Protein AF-A0A965QUQ2-F1 (afdb_monomer_lite)

Sequence (108 aa):
MCYRLAAATGFRASELRSLTIDSFDLDATPPTCTVEAGYSKRRKRDVQPLPDALVEPLRAWLAGFDPGERVFTGIAGDGHMREAGGSSERCPRKCPHAAGSGGLRVAL

Foldseek 3Di:
DLVLCCVFFVDDLVQLQQDFLVQWQVVDVQTWGWRFDDDDPDGDIDIGGGDNVVSVVVVVLNVPDDGPDRSDDPRPPPPDDDPPPDDDDDDDPPPDPDDDDDDDDDDD

Radius of gyration: 21.18 Å; chains: 1; bounding box: 29×68×48 Å

pLDDT: mean 73.75, std 22.65, range [32.47, 95.12]

Structure (mmCIF, N/CA/C/O backbone):
data_AF-A0A965QUQ2-F1
#
_entry.id   AF-A0A965QUQ2-F1
#
loop_
_atom_site.group_PDB
_atom_site.id
_atom_site.type_symbol
_atom_site.label_atom_id
_atom_site.label_alt_id
_atom_site.label_comp_id
_atom_site.label_asym_id
_atom_site.label_entity_id
_atom_site.label_seq_id
_atom_site.pdbx_PDB_ins_code
_atom_site.Cartn_x
_atom_site.Cartn_y
_atom_site.Cartn_z
_atom_site.occupancy
_atom_site.B_iso_or_equiv
_atom_site.auth_seq_id
_atom_site.auth_comp_id
_atom_site.auth_asym_id
_atom_site.auth_atom_id
_atom_site.pdbx_PDB_model_num
ATOM 1 N N . MET A 1 1 ? 10.372 -1.170 3.747 1.00 92.88 1 MET A N 1
ATOM 2 C CA . MET A 1 1 ? 9.227 -1.283 2.818 1.00 92.88 1 MET A CA 1
ATOM 3 C C . MET A 1 1 ? 8.427 0.017 2.695 1.00 92.88 1 MET A C 1
ATOM 5 O O . MET A 1 1 ? 8.308 0.512 1.584 1.00 92.88 1 MET A O 1
ATOM 9 N N . CYS A 1 2 ? 7.967 0.616 3.805 1.00 92.75 2 CYS A N 1
ATOM 10 C CA . CYS A 1 2 ? 7.078 1.797 3.841 1.00 92.75 2 CYS A CA 1
ATOM 11 C C . CYS A 1 2 ? 7.403 2.910 2.824 1.00 92.75 2 CYS A C 1
ATOM 13 O O . CYS A 1 2 ? 6.558 3.261 2.008 1.00 92.75 2 CYS A O 1
ATOM 15 N N . TYR A 1 3 ? 8.649 3.399 2.800 1.00 94.00 3 TYR A N 1
ATOM 16 C CA . TYR A 1 3 ? 9.066 4.462 1.876 1.00 94.00 3 TYR A CA 1
ATOM 17 C C . TYR A 1 3 ? 8.894 4.100 0.389 1.00 94.00 3 TYR A C 1
ATOM 19 O O . TYR A 1 3 ? 8.446 4.931 -0.393 1.00 94.00 3 TYR A O 1
ATOM 27 N N . ARG A 1 4 ? 9.208 2.856 -0.007 1.00 95.12 4 ARG A N 1
ATOM 28 C CA . ARG A 1 4 ? 9.086 2.408 -1.407 1.00 95.12 4 ARG A CA 1
ATOM 29 C C . ARG A 1 4 ? 7.627 2.366 -1.850 1.00 95.12 4 ARG A C 1
ATOM 31 O O . ARG A 1 4 ? 7.314 2.825 -2.941 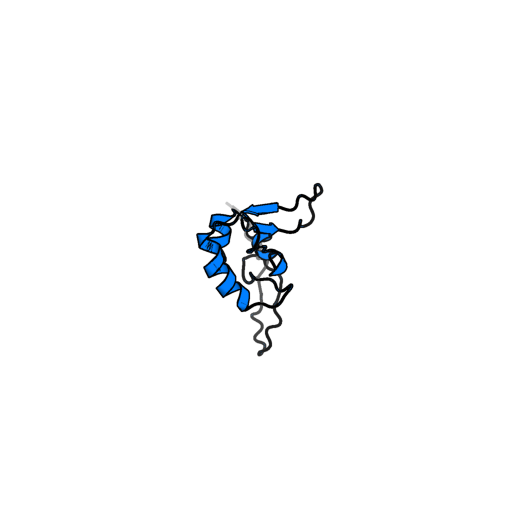1.00 95.12 4 ARG A O 1
ATOM 38 N N . LEU A 1 5 ? 6.748 1.858 -0.986 1.00 94.44 5 LEU A N 1
ATOM 39 C CA . LEU A 1 5 ? 5.315 1.810 -1.263 1.00 94.44 5 LEU A CA 1
ATOM 40 C C . LEU A 1 5 ? 4.725 3.222 -1.360 1.00 94.44 5 LEU A C 1
ATOM 42 O O . LEU A 1 5 ? 3.996 3.511 -2.303 1.00 94.44 5 LEU A O 1
ATOM 46 N N . ALA A 1 6 ? 5.092 4.113 -0.434 1.00 93.50 6 ALA A N 1
ATOM 47 C CA . ALA A 1 6 ? 4.666 5.510 -0.454 1.00 93.50 6 ALA A CA 1
ATOM 48 C C . ALA A 1 6 ? 5.104 6.227 -1.740 1.00 93.50 6 ALA A C 1
ATOM 50 O O . ALA A 1 6 ? 4.307 6.924 -2.357 1.00 93.50 6 ALA A O 1
ATOM 51 N N . ALA A 1 7 ? 6.351 6.020 -2.176 1.00 94.62 7 ALA A N 1
ATOM 52 C CA . ALA A 1 7 ? 6.869 6.608 -3.409 1.00 94.62 7 ALA A CA 1
ATOM 53 C C . ALA A 1 7 ? 6.181 6.057 -4.670 1.00 94.62 7 ALA A C 1
ATOM 55 O O . ALA A 1 7 ? 5.985 6.804 -5.623 1.00 94.62 7 ALA A O 1
ATOM 56 N N . ALA A 1 8 ? 5.806 4.774 -4.676 1.00 94.12 8 ALA A N 1
ATOM 57 C CA . ALA A 1 8 ? 5.139 4.141 -5.813 1.00 94.12 8 ALA A CA 1
ATOM 58 C C . ALA A 1 8 ? 3.654 4.524 -5.945 1.00 94.12 8 ALA A C 1
ATOM 60 O O . ALA A 1 8 ? 3.152 4.621 -7.057 1.00 94.12 8 ALA A O 1
ATOM 61 N N . THR A 1 9 ? 2.959 4.731 -4.822 1.00 91.38 9 THR A N 1
ATOM 62 C CA . THR A 1 9 ? 1.490 4.910 -4.780 1.00 91.38 9 THR A CA 1
ATOM 63 C C . THR A 1 9 ? 1.045 6.337 -4.467 1.00 91.38 9 THR A C 1
ATOM 65 O O . THR A 1 9 ? -0.092 6.705 -4.740 1.00 91.38 9 THR A O 1
ATOM 68 N N . GLY A 1 10 ? 1.911 7.150 -3.858 1.00 90.88 10 GLY A N 1
ATOM 69 C CA . GLY A 1 10 ? 1.559 8.487 -3.380 1.00 90.88 10 GLY A CA 1
ATOM 70 C C . GLY A 1 10 ? 0.730 8.510 -2.090 1.00 90.88 10 GLY A C 1
ATOM 71 O O . GLY A 1 10 ? 0.246 9.579 -1.712 1.00 90.88 10 GLY A O 1
ATOM 72 N N . PHE A 1 11 ? 0.570 7.379 -1.393 1.00 90.25 11 PHE A N 1
ATOM 73 C CA . PHE A 1 11 ? -0.209 7.331 -0.155 1.00 90.25 11 PHE A CA 1
ATOM 74 C C . PHE A 1 11 ? 0.356 8.224 0.950 1.00 90.25 11 PHE A C 1
ATOM 76 O O . PHE A 1 11 ? 1.560 8.275 1.223 1.00 90.25 11 PHE A O 1
ATOM 83 N N . ARG A 1 12 ? -0.555 8.892 1.657 1.00 89.44 12 ARG A N 1
ATOM 84 C CA . ARG A 1 12 ? -0.250 9.700 2.836 1.00 89.44 12 ARG A CA 1
ATOM 85 C C . ARG A 1 12 ? 0.057 8.811 4.033 1.00 89.44 12 ARG A C 1
ATOM 87 O O . ARG A 1 12 ? -0.412 7.681 4.152 1.00 89.44 12 ARG A O 1
ATOM 94 N N . ALA A 1 13 ? 0.738 9.385 5.023 1.00 88.25 13 ALA A N 1
ATOM 95 C CA . ALA A 1 13 ? 1.047 8.703 6.279 1.00 88.25 13 ALA A CA 1
ATOM 96 C C . ALA A 1 13 ? -0.193 8.125 6.996 1.00 88.25 13 ALA A C 1
ATOM 98 O O . ALA A 1 13 ? -0.087 7.114 7.678 1.00 88.25 13 ALA A O 1
ATOM 99 N N . SER A 1 14 ? -1.375 8.745 6.887 1.00 86.12 14 SER A N 1
ATOM 100 C CA . SER A 1 14 ? -2.629 8.194 7.437 1.00 86.12 14 SER A CA 1
ATOM 101 C C . SER A 1 14 ? -3.137 6.960 6.702 1.00 86.12 14 SER A C 1
ATOM 103 O O . SER A 1 14 ? -3.643 6.054 7.350 1.00 86.12 14 SER A O 1
ATOM 105 N N . GLU A 1 15 ? -2.985 6.928 5.384 1.00 88.94 15 GLU A N 1
ATOM 106 C CA . GLU A 1 15 ? -3.447 5.837 4.524 1.00 88.94 15 GLU A CA 1
ATOM 107 C C . GLU A 1 15 ? -2.515 4.627 4.676 1.00 88.94 15 GLU A C 1
ATOM 109 O O . GLU A 1 15 ? -2.972 3.511 4.906 1.00 88.94 15 GLU A O 1
ATOM 114 N N . LEU A 1 16 ? -1.198 4.861 4.719 1.00 90.69 16 LEU A N 1
ATOM 115 C CA . LEU A 1 16 ? -0.205 3.819 5.009 1.00 90.69 16 LEU A CA 1
ATOM 116 C C . LEU A 1 16 ? -0.442 3.147 6.371 1.00 90.69 16 LEU A C 1
ATOM 118 O O . LEU A 1 16 ? -0.273 1.940 6.501 1.00 90.69 16 LEU A O 1
ATOM 122 N N . ARG A 1 17 ? -0.876 3.907 7.385 1.00 89.00 17 ARG A N 1
ATOM 123 C CA . ARG A 1 17 ? -1.192 3.381 8.727 1.00 89.00 17 ARG A CA 1
ATOM 124 C C . ARG A 1 17 ? -2.412 2.462 8.766 1.00 89.00 17 ARG A C 1
ATOM 126 O O . ARG A 1 17 ? -2.567 1.733 9.744 1.00 89.00 17 ARG A O 1
ATOM 133 N N . SER A 1 18 ? -3.301 2.538 7.777 1.00 87.12 18 SER A N 1
ATOM 134 C CA . SER A 1 18 ? -4.496 1.689 7.709 1.00 87.12 18 SER A CA 1
ATOM 135 C C . SER A 1 18 ? -4.300 0.417 6.892 1.00 87.12 18 SER A C 1
ATOM 137 O O . SER A 1 18 ? -5.171 -0.443 6.950 1.00 87.12 18 SER A O 1
ATOM 139 N N . LEU A 1 19 ? -3.190 0.288 6.158 1.00 91.25 19 LEU A N 1
ATOM 140 C CA . LEU A 1 19 ? -2.945 -0.877 5.313 1.00 91.25 19 LEU A CA 1
ATOM 141 C C . LEU A 1 19 ? -2.757 -2.142 6.156 1.00 91.25 19 LEU A C 1
ATOM 143 O O . LEU A 1 19 ? -1.939 -2.184 7.083 1.00 91.25 19 LEU A O 1
ATOM 147 N N . THR A 1 20 ? -3.500 -3.174 5.784 1.00 91.69 20 THR A N 1
ATOM 148 C CA . THR A 1 20 ? -3.386 -4.544 6.291 1.00 91.69 20 THR A CA 1
ATOM 149 C C . THR A 1 20 ? -2.868 -5.470 5.193 1.00 91.69 20 THR A C 1
ATOM 151 O O . THR A 1 20 ? -2.745 -5.043 4.045 1.00 91.69 20 THR A O 1
ATOM 154 N N . ILE A 1 21 ? -2.584 -6.740 5.509 1.00 92.00 21 ILE A N 1
ATOM 155 C CA . ILE A 1 21 ? -2.287 -7.753 4.476 1.00 92.00 21 ILE A CA 1
ATOM 156 C C . ILE A 1 21 ? -3.363 -7.769 3.382 1.00 92.00 21 ILE A C 1
ATOM 158 O O . ILE A 1 21 ? -3.040 -7.755 2.198 1.00 92.00 21 ILE A O 1
ATOM 162 N N . ASP A 1 22 ? -4.635 -7.708 3.774 1.00 90.62 22 ASP A N 1
ATOM 163 C CA . ASP A 1 22 ? -5.771 -7.814 2.847 1.00 90.62 22 ASP A CA 1
ATOM 164 C C . ASP A 1 22 ? -5.903 -6.600 1.913 1.00 90.62 22 ASP A C 1
ATOM 166 O O . ASP A 1 22 ? -6.724 -6.585 1.001 1.00 90.62 22 ASP A O 1
ATOM 170 N N . SER A 1 23 ? -5.099 -5.557 2.138 1.00 91.25 23 SER A N 1
ATOM 171 C CA . SER A 1 23 ? -5.045 -4.369 1.288 1.00 91.25 23 SER A CA 1
ATOM 172 C C . SER A 1 23 ? -4.234 -4.584 0.003 1.00 91.25 23 SER A C 1
ATOM 174 O O . SER A 1 23 ? -4.161 -3.668 -0.814 1.00 91.25 23 SER A O 1
ATOM 176 N N . PHE A 1 24 ? -3.588 -5.738 -0.184 1.00 92.94 24 PHE A N 1
ATOM 177 C CA . PHE A 1 24 ? -2.710 -6.007 -1.324 1.00 92.94 24 PHE A CA 1
ATOM 178 C C . PHE A 1 24 ? -3.247 -7.149 -2.187 1.00 92.94 24 PHE A C 1
ATOM 180 O O . PHE A 1 24 ? -3.408 -8.268 -1.710 1.00 92.94 24 PHE A O 1
ATOM 187 N N . ASP A 1 25 ? -3.439 -6.876 -3.476 1.00 94.19 25 ASP A N 1
ATOM 188 C CA . ASP A 1 25 ? -3.722 -7.884 -4.496 1.00 94.19 25 ASP A CA 1
ATOM 189 C C . ASP A 1 25 ? -2.536 -7.930 -5.466 1.00 94.19 25 ASP A C 1
ATOM 191 O O . ASP A 1 25 ? -2.454 -7.168 -6.433 1.00 94.19 25 ASP A O 1
ATOM 195 N N . LEU A 1 26 ? -1.554 -8.768 -5.129 1.00 93.38 26 LEU A N 1
ATOM 196 C CA . LEU A 1 26 ? -0.291 -8.889 -5.865 1.00 93.38 26 LEU A CA 1
ATOM 197 C C . LEU A 1 26 ? -0.374 -9.821 -7.078 1.00 93.38 26 LEU A C 1
ATOM 199 O O . LEU A 1 26 ? 0.562 -9.839 -7.873 1.00 93.38 26 LEU A O 1
ATOM 203 N N . ASP A 1 27 ? -1.456 -10.590 -7.199 1.00 93.31 27 ASP A N 1
ATOM 204 C CA . ASP A 1 27 ? -1.666 -11.543 -8.292 1.00 93.31 27 ASP A CA 1
ATOM 205 C C . ASP A 1 27 ? -2.576 -10.959 -9.395 1.00 93.31 27 ASP A C 1
ATOM 207 O O . ASP A 1 27 ? -2.656 -11.508 -10.496 1.00 93.31 27 ASP A O 1
ATOM 211 N N . ALA A 1 28 ? -3.233 -9.819 -9.138 1.00 91.19 28 ALA A N 1
ATOM 212 C CA . ALA A 1 28 ? -3.961 -9.054 -10.145 1.00 91.19 28 ALA A CA 1
ATOM 213 C C . ALA A 1 28 ? -3.070 -8.545 -11.293 1.00 91.19 28 ALA A C 1
ATOM 215 O O . ALA A 1 28 ? -1.852 -8.413 -11.184 1.00 91.19 28 ALA A O 1
ATOM 216 N N . THR A 1 29 ? -3.701 -8.213 -12.425 1.00 88.81 29 THR A N 1
ATOM 217 C CA . THR A 1 29 ? -3.038 -7.630 -13.602 1.00 88.81 29 THR A CA 1
ATOM 218 C C . THR A 1 29 ? -3.689 -6.287 -13.968 1.00 88.81 29 THR A C 1
ATOM 220 O O . THR A 1 29 ? -4.758 -6.286 -14.585 1.00 88.81 29 THR A O 1
ATOM 223 N N . PRO A 1 30 ? -3.077 -5.135 -13.627 1.00 90.31 30 PRO A N 1
ATOM 224 C CA . PRO A 1 30 ? -1.831 -4.980 -12.863 1.00 90.31 30 PRO A CA 1
ATOM 225 C C . PRO A 1 30 ? -2.014 -5.300 -11.365 1.00 90.31 30 PRO A C 1
ATOM 227 O O . PRO A 1 30 ? -3.146 -5.240 -10.879 1.00 90.31 30 PRO A O 1
ATOM 230 N N . PRO A 1 31 ? -0.932 -5.593 -10.619 1.00 94.56 31 PRO A N 1
ATOM 231 C CA . PRO A 1 31 ? -0.995 -5.764 -9.169 1.00 94.56 31 PRO A CA 1
ATOM 232 C C . PRO A 1 31 ? -1.452 -4.458 -8.511 1.00 94.56 31 PRO A C 1
ATOM 234 O O . PRO A 1 31 ? -1.134 -3.370 -8.993 1.00 94.56 31 PRO A O 1
ATOM 237 N N . THR A 1 32 ? -2.202 -4.532 -7.412 1.00 94.88 32 THR A N 1
ATOM 238 C CA . THR A 1 32 ? -2.814 -3.351 -6.781 1.00 94.88 32 THR A CA 1
ATOM 239 C C . THR A 1 32 ? -2.651 -3.312 -5.265 1.00 94.88 32 THR A C 1
ATOM 241 O O . THR A 1 32 ? -2.489 -4.327 -4.588 1.00 94.88 32 THR A O 1
ATOM 244 N N . CYS A 1 33 ? -2.717 -2.098 -4.721 1.00 93.06 33 CYS A N 1
ATOM 245 C CA . CYS A 1 33 ? -2.887 -1.837 -3.300 1.00 93.06 33 CYS A CA 1
ATOM 246 C C . CYS A 1 33 ? -4.130 -0.969 -3.087 1.00 93.06 33 CYS A C 1
ATOM 248 O O . CYS A 1 33 ? -4.289 0.066 -3.737 1.00 93.06 33 CYS A O 1
ATOM 250 N N . THR A 1 34 ? -5.003 -1.387 -2.176 1.00 91.69 34 THR A N 1
ATOM 251 C CA . THR A 1 34 ? -6.281 -0.737 -1.891 1.00 91.69 34 THR A CA 1
ATOM 252 C C . THR A 1 34 ? -6.292 -0.171 -0.480 1.00 91.69 34 THR A C 1
ATOM 254 O O . THR A 1 34 ? -6.144 -0.899 0.495 1.00 91.69 34 THR A O 1
ATOM 257 N N . VAL A 1 35 ? -6.543 1.130 -0.354 1.00 86.75 35 VAL A N 1
ATOM 258 C CA . VAL A 1 35 ? -6.852 1.753 0.936 1.00 86.75 35 VAL A CA 1
ATOM 259 C C . VAL A 1 35 ? -8.365 1.738 1.129 1.00 86.75 35 VAL A C 1
ATOM 261 O O . VAL A 1 35 ? -9.115 2.388 0.388 1.00 86.75 35 VAL A O 1
ATOM 264 N N . GLU A 1 36 ? -8.828 1.007 2.144 1.00 71.56 36 GLU A N 1
ATOM 265 C CA . GLU A 1 36 ? -10.235 1.038 2.537 1.00 71.56 36 GLU A CA 1
ATOM 266 C C . GLU A 1 36 ? -10.610 2.426 3.071 1.00 71.56 36 GLU A C 1
ATOM 268 O O . GLU A 1 36 ? -9.882 3.058 3.841 1.00 71.56 36 GLU A O 1
ATOM 273 N N . ALA A 1 37 ? -11.759 2.935 2.628 1.00 60.16 37 ALA A N 1
ATOM 274 C CA . ALA A 1 37 ? -12.151 4.318 2.860 1.00 60.16 37 ALA A CA 1
ATOM 275 C C . ALA A 1 37 ? -12.346 4.623 4.360 1.00 60.16 37 ALA A C 1
ATOM 277 O O . ALA A 1 37 ? -13.377 4.295 4.949 1.00 60.16 37 ALA A O 1
ATOM 278 N N . GLY A 1 38 ? -11.396 5.340 4.966 1.00 55.25 38 GLY A N 1
ATOM 279 C CA . GLY A 1 38 ? -11.573 5.971 6.273 1.00 55.25 38 GLY A CA 1
ATOM 280 C C . GLY A 1 38 ? -12.535 7.162 6.179 1.00 55.25 38 GLY A C 1
ATOM 281 O O . GLY A 1 38 ? -12.238 8.133 5.490 1.00 55.25 38 GLY A O 1
ATOM 282 N N . TYR A 1 39 ? -13.697 7.065 6.842 1.00 44.88 39 TYR A N 1
ATOM 283 C CA . TYR A 1 39 ? -14.673 8.137 7.137 1.00 44.88 39 TYR A CA 1
ATOM 284 C C . TYR A 1 39 ? -14.663 9.357 6.185 1.00 44.88 39 TYR A C 1
ATOM 286 O O . TYR A 1 39 ? -14.400 10.488 6.588 1.00 44.88 39 TYR A O 1
ATOM 294 N N . SER A 1 40 ? -15.005 9.161 4.910 1.00 41.44 40 SER A N 1
ATOM 295 C CA . SER A 1 40 ? -15.254 10.267 3.979 1.00 41.44 40 SER A CA 1
ATOM 296 C C . SER A 1 40 ? -16.712 10.237 3.510 1.00 41.44 40 SER A C 1
ATOM 298 O O . SER A 1 40 ? -17.274 9.176 3.232 1.00 41.44 40 SER A O 1
ATOM 300 N N . LYS A 1 41 ? -17.344 11.416 3.406 1.00 55.00 41 LYS A N 1
ATOM 301 C CA . LYS A 1 41 ? -18.739 11.588 2.938 1.00 55.00 41 LYS A CA 1
ATOM 302 C C . LYS A 1 41 ? -18.959 11.120 1.487 1.00 55.00 41 LYS A C 1
ATOM 304 O O . LYS A 1 41 ? -20.090 11.096 1.017 1.00 55.00 41 LYS A O 1
ATOM 309 N N . ARG A 1 42 ? -17.890 10.743 0.777 1.00 54.00 42 ARG A N 1
ATOM 310 C CA . ARG A 1 42 ? -17.896 10.137 -0.556 1.00 54.00 42 ARG A CA 1
ATOM 311 C C . ARG A 1 42 ? -16.917 8.964 -0.528 1.00 54.00 42 ARG A C 1
ATOM 313 O O . ARG A 1 42 ? -15.784 9.121 -0.971 1.00 54.00 42 ARG A O 1
ATOM 320 N N . ARG A 1 43 ? -17.333 7.835 0.067 1.00 52.09 43 ARG A N 1
ATOM 321 C CA . ARG A 1 43 ? -16.557 6.580 0.180 1.00 52.09 43 ARG A CA 1
ATOM 322 C C . ARG A 1 43 ? -15.991 6.150 -1.178 1.00 52.09 43 ARG A C 1
ATOM 324 O O . ARG A 1 43 ? -16.604 5.355 -1.884 1.00 52.09 43 ARG A O 1
ATOM 331 N N . LYS A 1 44 ? -14.818 6.650 -1.539 1.00 63.16 44 LYS A N 1
ATOM 332 C CA . LYS A 1 44 ? -14.059 6.155 -2.676 1.00 63.16 44 LYS A CA 1
ATOM 333 C C . LYS A 1 44 ? -12.908 5.346 -2.101 1.00 63.16 44 LYS A C 1
ATOM 335 O O . LYS A 1 44 ? -12.057 5.913 -1.424 1.00 63.16 44 LYS A O 1
ATOM 340 N N . ARG A 1 45 ? -12.956 4.027 -2.310 1.00 71.12 45 ARG A N 1
ATOM 341 C CA . ARG A 1 45 ? -11.784 3.162 -2.149 1.00 71.12 45 ARG A CA 1
ATOM 342 C C . ARG A 1 45 ? -10.713 3.681 -3.092 1.00 71.12 45 ARG A C 1
ATOM 344 O O . ARG A 1 45 ? -11.027 3.959 -4.253 1.00 71.12 45 ARG A O 1
ATOM 351 N N . ASP A 1 46 ? -9.506 3.858 -2.579 1.00 79.88 46 ASP A N 1
ATOM 352 C CA . ASP A 1 46 ? -8.385 4.272 -3.409 1.00 79.88 46 ASP A CA 1
ATOM 353 C C . ASP A 1 46 ? -7.578 3.034 -3.782 1.00 79.88 46 ASP A C 1
ATOM 355 O O . ASP A 1 46 ? -6.983 2.398 -2.914 1.00 79.88 46 ASP A O 1
ATOM 359 N N . VAL A 1 47 ? -7.647 2.657 -5.058 1.00 89.62 47 VAL A N 1
ATOM 360 C CA . VAL A 1 47 ? -6.965 1.487 -5.618 1.00 89.62 47 VAL A CA 1
ATOM 361 C C . VAL A 1 47 ? -5.820 2.009 -6.469 1.00 89.62 47 VAL A C 1
ATOM 363 O O . VAL A 1 47 ? -6.056 2.661 -7.487 1.00 89.62 47 VAL A O 1
ATOM 366 N N . GLN A 1 48 ? -4.592 1.733 -6.044 1.00 91.94 48 GLN A N 1
ATOM 367 C CA . GLN A 1 48 ? -3.382 2.164 -6.732 1.00 91.94 48 GLN A CA 1
ATOM 368 C C . GLN A 1 48 ? -2.697 0.957 -7.380 1.00 91.94 48 GLN A C 1
ATOM 370 O O . GLN A 1 48 ? -2.433 -0.027 -6.682 1.00 91.94 48 GLN A O 1
ATOM 375 N N . PRO A 1 49 ? -2.401 0.999 -8.692 1.00 94.19 49 PRO A N 1
ATOM 376 C CA . PRO A 1 49 ? -1.582 -0.024 -9.322 1.00 94.19 49 PRO A CA 1
ATOM 377 C C . PRO A 1 49 ? -0.157 0.029 -8.761 1.00 94.19 49 PRO A C 1
ATOM 379 O O . PRO A 1 49 ? 0.383 1.100 -8.479 1.00 94.19 49 PRO A O 1
ATOM 382 N N . LEU A 1 50 ? 0.458 -1.136 -8.600 1.00 94.50 50 LEU A N 1
ATOM 383 C CA . LEU A 1 50 ? 1.826 -1.288 -8.131 1.00 94.50 50 LEU A CA 1
ATOM 384 C C . LEU A 1 50 ? 2.757 -1.567 -9.318 1.00 94.50 50 LEU A C 1
ATOM 386 O O . LEU A 1 50 ? 2.379 -2.287 -10.239 1.00 94.50 50 LEU A O 1
ATOM 390 N N . PRO A 1 51 ? 3.991 -1.040 -9.314 1.00 93.69 51 PRO A N 1
ATOM 391 C CA . PRO A 1 51 ? 5.003 -1.454 -10.277 1.00 93.69 51 PRO A CA 1
ATOM 392 C C . PRO A 1 51 ? 5.400 -2.920 -10.062 1.00 93.69 51 PRO A C 1
ATOM 394 O O . PRO A 1 51 ? 5.680 -3.308 -8.926 1.00 93.69 51 PRO A O 1
ATOM 397 N N . ASP A 1 52 ? 5.550 -3.697 -11.137 1.00 92.62 52 ASP A N 1
ATOM 398 C CA . ASP A 1 52 ? 5.942 -5.119 -11.067 1.00 92.62 52 ASP A CA 1
ATOM 399 C C . ASP A 1 52 ? 7.253 -5.333 -10.292 1.00 92.62 52 ASP A C 1
ATOM 401 O O . ASP A 1 52 ? 7.390 -6.264 -9.501 1.00 92.62 52 ASP A O 1
ATOM 405 N N . ALA A 1 53 ? 8.205 -4.403 -10.426 1.00 93.44 53 ALA A N 1
ATOM 406 C CA . ALA A 1 53 ? 9.481 -4.435 -9.708 1.00 93.44 53 ALA A CA 1
ATOM 407 C C . ALA A 1 53 ? 9.340 -4.357 -8.171 1.00 93.44 53 ALA A C 1
ATOM 409 O O . ALA A 1 53 ? 10.282 -4.683 -7.445 1.00 93.44 53 ALA A O 1
ATOM 410 N N . LEU A 1 54 ? 8.191 -3.900 -7.659 1.00 94.19 54 LEU A N 1
ATOM 411 C CA . LEU A 1 54 ? 7.904 -3.826 -6.227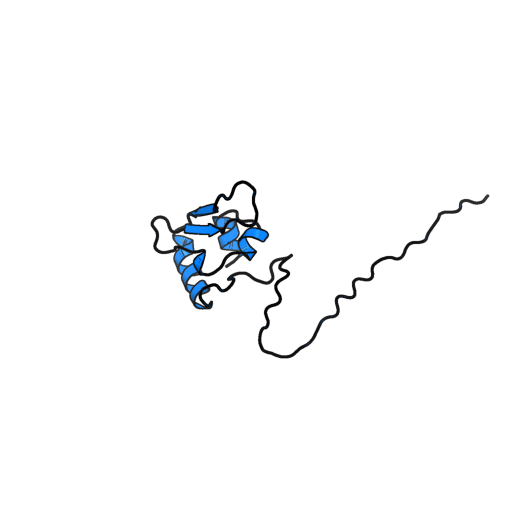 1.00 94.19 54 LEU A CA 1
ATOM 412 C C . LEU A 1 54 ? 7.259 -5.113 -5.690 1.00 94.19 54 LEU A C 1
ATOM 414 O O . LEU A 1 54 ? 7.327 -5.336 -4.482 1.00 94.19 54 LEU A O 1
ATOM 418 N N . VAL A 1 55 ? 6.684 -5.958 -6.552 1.00 94.38 55 VAL A N 1
ATOM 419 C CA . VAL A 1 55 ? 5.868 -7.119 -6.157 1.00 94.38 55 VAL A CA 1
ATOM 420 C C . VAL A 1 55 ? 6.672 -8.132 -5.350 1.00 94.38 55 VAL A C 1
ATOM 422 O O . VAL A 1 55 ? 6.301 -8.428 -4.218 1.00 94.38 55 VAL A O 1
ATOM 425 N N . GLU A 1 56 ? 7.804 -8.608 -5.870 1.00 94.81 56 GLU A N 1
ATOM 426 C CA . GLU A 1 56 ? 8.612 -9.630 -5.187 1.00 94.81 56 GLU A CA 1
ATOM 427 C C . GLU A 1 56 ? 9.178 -9.153 -3.834 1.00 94.81 56 GLU A C 1
ATOM 429 O O . GLU A 1 56 ? 8.985 -9.835 -2.822 1.00 94.81 56 GLU A O 1
ATOM 434 N N . PRO A 1 57 ? 9.796 -7.955 -3.731 1.00 95.00 57 PRO A N 1
ATOM 435 C CA . PRO A 1 57 ? 10.205 -7.418 -2.436 1.00 95.00 57 PRO A CA 1
ATOM 436 C C . PRO A 1 57 ? 9.040 -7.251 -1.457 1.00 95.00 57 PRO A C 1
ATOM 438 O O . PRO A 1 57 ? 9.221 -7.442 -0.253 1.00 95.00 57 PRO A O 1
ATOM 441 N N . LEU A 1 58 ? 7.866 -6.846 -1.952 1.00 94.00 58 LEU A N 1
ATOM 442 C CA . LEU A 1 58 ? 6.679 -6.644 -1.131 1.00 94.00 58 LEU A CA 1
ATOM 443 C C . LEU A 1 58 ? 6.127 -7.978 -0.622 1.00 94.00 58 LEU A C 1
ATOM 445 O O . LEU A 1 58 ? 5.874 -8.086 0.573 1.00 94.00 58 LEU A O 1
ATOM 449 N N . ARG A 1 59 ? 6.046 -9.008 -1.472 1.00 94.38 59 ARG A N 1
ATOM 450 C CA . ARG A 1 59 ? 5.626 -10.366 -1.096 1.00 94.38 59 ARG A CA 1
ATOM 451 C C . ARG A 1 59 ? 6.527 -10.952 -0.010 1.00 94.38 59 ARG A C 1
ATOM 453 O O . ARG A 1 59 ? 6.026 -11.430 1.004 1.00 94.38 59 ARG A O 1
ATOM 460 N N . ALA A 1 60 ? 7.847 -10.849 -0.177 1.00 94.81 60 ALA A N 1
ATOM 461 C CA . ALA A 1 60 ? 8.812 -11.336 0.811 1.00 94.81 60 ALA A CA 1
ATOM 462 C C . ALA A 1 60 ? 8.668 -10.636 2.172 1.00 94.81 60 ALA A C 1
ATOM 464 O O . ALA A 1 60 ? 8.844 -11.254 3.218 1.00 94.81 60 ALA A O 1
ATOM 465 N N . TRP A 1 61 ? 8.337 -9.345 2.169 1.00 93.62 61 TRP A N 1
ATOM 466 C CA . TRP A 1 61 ? 8.114 -8.591 3.398 1.00 93.62 61 TRP A CA 1
ATOM 467 C C . TRP A 1 61 ? 6.759 -8.906 4.050 1.00 93.62 61 TRP A C 1
ATOM 469 O O . TRP A 1 61 ? 6.697 -9.014 5.272 1.00 93.62 61 TRP A O 1
ATOM 479 N N . LEU A 1 62 ? 5.694 -9.086 3.258 1.00 93.25 62 LEU A N 1
ATOM 480 C CA . LEU A 1 62 ? 4.349 -9.416 3.751 1.00 93.25 62 LEU A CA 1
ATOM 481 C C . LEU A 1 62 ? 4.258 -10.823 4.360 1.00 93.25 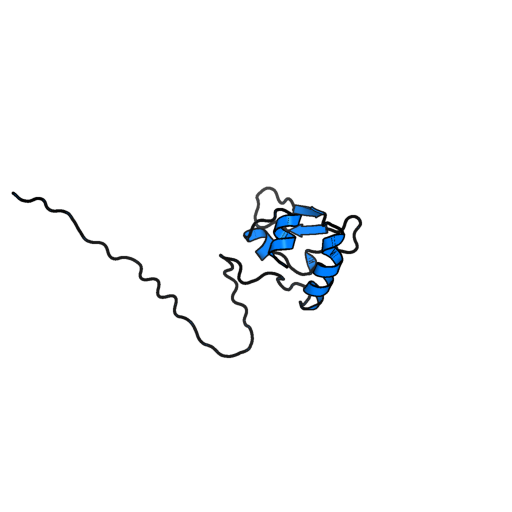62 LEU A C 1
ATOM 483 O O . LEU A 1 62 ? 3.420 -11.044 5.224 1.00 93.25 62 LEU A O 1
ATOM 487 N N . ALA A 1 63 ? 5.147 -11.747 3.981 1.00 92.81 63 ALA A N 1
ATOM 488 C CA . ALA A 1 63 ? 5.193 -13.106 4.529 1.00 92.81 63 ALA A CA 1
ATOM 489 C C . ALA A 1 63 ? 5.446 -13.179 6.052 1.00 92.81 63 ALA A C 1
ATOM 491 O O . ALA A 1 63 ? 5.292 -14.243 6.644 1.00 92.81 63 ALA A O 1
ATOM 492 N N . GLY A 1 64 ? 5.863 -12.074 6.680 1.00 89.94 64 GLY A N 1
ATOM 493 C CA . GLY A 1 64 ? 6.083 -11.983 8.125 1.00 89.94 64 GLY A CA 1
ATOM 494 C C . GLY A 1 64 ? 4.900 -11.448 8.938 1.00 89.94 64 GLY A C 1
ATOM 495 O O . GLY A 1 64 ? 5.094 -11.185 10.121 1.00 89.94 64 GLY A O 1
ATOM 496 N N . PHE A 1 65 ? 3.734 -11.228 8.326 1.00 90.69 65 PHE A N 1
ATOM 497 C CA . PHE A 1 65 ? 2.547 -10.682 8.993 1.00 90.69 65 PHE A CA 1
ATOM 498 C C . PHE A 1 65 ? 1.374 -11.663 8.915 1.00 90.69 65 PHE A C 1
ATOM 500 O O . PHE A 1 65 ? 1.288 -12.470 7.988 1.00 90.69 65 PHE A O 1
ATOM 507 N N . ASP A 1 66 ? 0.455 -11.560 9.871 1.00 88.75 66 ASP A N 1
ATOM 508 C CA . ASP A 1 66 ? -0.776 -12.350 9.876 1.00 88.75 66 ASP A CA 1
ATOM 509 C C . ASP A 1 66 ? -1.895 -11.676 9.049 1.00 88.75 66 ASP A C 1
ATOM 511 O O . ASP A 1 66 ? -1.913 -10.448 8.887 1.00 88.75 66 ASP A O 1
ATOM 515 N N . PRO A 1 67 ? -2.876 -12.439 8.523 1.00 84.94 67 PRO A N 1
ATOM 516 C CA . PRO A 1 67 ? -4.051 -11.868 7.863 1.00 84.94 67 PRO A CA 1
ATOM 517 C C . PRO A 1 67 ? -4.769 -10.835 8.746 1.00 84.94 67 PRO A C 1
ATOM 519 O O . PRO A 1 67 ? -4.924 -11.024 9.953 1.00 84.94 67 PRO A O 1
ATOM 522 N N . GLY A 1 68 ? -5.206 -9.721 8.153 1.00 81.88 68 GLY A N 1
ATOM 523 C CA . GLY A 1 68 ? -5.806 -8.598 8.883 1.00 81.88 68 GLY A CA 1
ATOM 524 C C . GLY A 1 68 ? -4.840 -7.759 9.737 1.00 81.88 68 GLY A C 1
ATOM 525 O O . GLY A 1 68 ? -5.240 -6.705 10.243 1.00 81.88 68 GLY A O 1
ATOM 526 N N . GLU A 1 69 ? -3.571 -8.152 9.885 1.00 86.44 69 GLU A N 1
ATOM 527 C CA . GLU A 1 69 ? -2.587 -7.383 10.644 1.00 86.44 69 GLU A CA 1
ATOM 528 C C . GLU A 1 69 ? -2.166 -6.115 9.891 1.00 86.44 69 GLU A C 1
ATOM 530 O O . GLU A 1 69 ? -1.990 -6.110 8.670 1.00 86.44 69 GLU A O 1
ATOM 535 N N . ARG A 1 70 ? -1.973 -5.014 10.632 1.00 89.12 70 ARG A N 1
ATOM 536 C CA . ARG A 1 70 ? -1.415 -3.780 10.070 1.00 89.12 70 ARG A CA 1
ATOM 537 C C . ARG A 1 70 ? 0.054 -3.963 9.742 1.00 89.12 70 ARG A C 1
ATOM 539 O O . ARG A 1 70 ? 0.887 -4.172 10.626 1.00 89.12 70 ARG A O 1
ATOM 546 N N . VAL A 1 71 ? 0.378 -3.752 8.476 1.00 92.31 71 VAL A N 1
ATOM 547 C CA . VAL A 1 71 ? 1.731 -3.985 7.972 1.00 92.31 71 VAL A CA 1
ATOM 548 C C . VAL A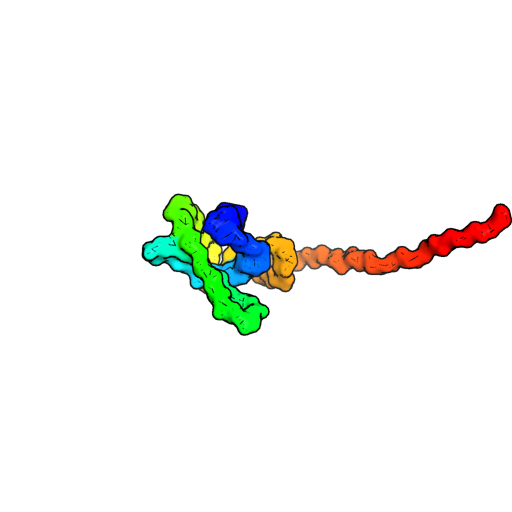 1 71 ? 2.672 -2.816 8.309 1.00 92.31 71 VAL A C 1
ATOM 550 O O . VAL A 1 71 ? 3.884 -2.988 8.429 1.00 92.31 71 VAL A O 1
ATOM 553 N N . PHE A 1 72 ? 2.125 -1.618 8.554 1.00 89.88 72 PHE A N 1
ATOM 554 C CA . PHE A 1 72 ? 2.891 -0.451 9.000 1.00 89.88 72 PHE A CA 1
ATOM 555 C C . PHE A 1 72 ? 2.445 0.055 10.378 1.00 89.88 72 PHE A C 1
ATOM 557 O O . PHE A 1 72 ? 1.320 0.519 10.560 1.00 89.88 72 PHE A O 1
ATOM 564 N N . THR A 1 73 ? 3.378 0.049 11.333 1.00 85.81 73 THR A N 1
ATOM 565 C CA . THR A 1 73 ? 3.254 0.695 12.652 1.00 85.81 73 THR A CA 1
ATOM 566 C C . THR A 1 73 ? 4.478 1.575 12.920 1.00 85.81 73 THR A C 1
ATOM 568 O O . THR A 1 73 ? 5.482 1.474 12.220 1.00 85.81 73 THR A O 1
ATOM 571 N N . GLY A 1 74 ? 4.419 2.434 13.931 1.00 84.50 74 GLY A N 1
ATOM 572 C CA . GLY A 1 74 ? 5.457 3.408 14.278 1.00 84.50 74 GLY A CA 1
ATOM 573 C C . GLY A 1 74 ? 5.484 4.655 13.385 1.00 84.50 74 GLY A C 1
ATOM 574 O O . GLY A 1 74 ? 6.443 5.422 13.437 1.00 84.50 74 GLY A O 1
ATOM 575 N N . ILE A 1 75 ? 4.476 4.861 12.526 1.00 85.06 75 ILE A N 1
ATOM 576 C CA . ILE A 1 75 ? 4.366 6.061 11.683 1.00 85.06 75 ILE A CA 1
ATOM 577 C C . ILE A 1 75 ? 3.710 7.169 12.503 1.00 85.06 75 ILE A C 1
ATOM 579 O O . ILE A 1 75 ? 2.599 6.980 12.982 1.00 85.06 75 ILE A O 1
ATOM 583 N N . ALA A 1 76 ? 4.338 8.347 12.573 1.00 76.88 76 ALA A N 1
ATOM 584 C CA . ALA A 1 76 ? 3.851 9.491 13.346 1.00 76.88 76 ALA A CA 1
ATOM 585 C C . ALA A 1 76 ? 2.316 9.675 13.300 1.00 76.88 76 ALA A C 1
ATOM 587 O O . ALA A 1 76 ? 1.696 9.778 12.236 1.00 76.88 76 ALA A O 1
ATOM 588 N N . GLY A 1 77 ? 1.711 9.726 14.490 1.00 69.69 77 GLY A N 1
ATOM 589 C CA . GLY A 1 77 ? 0.264 9.816 14.689 1.00 69.69 77 GLY A CA 1
ATOM 590 C C . GLY A 1 77 ? -0.445 8.463 14.819 1.00 69.69 77 GLY A C 1
ATOM 591 O O . GLY A 1 77 ? -1.668 8.433 14.956 1.00 69.69 77 GLY A O 1
ATOM 592 N N . ASP A 1 78 ? 0.262 7.339 14.742 1.00 65.75 78 ASP A N 1
ATOM 593 C CA . ASP A 1 78 ? -0.263 6.010 15.036 1.00 65.75 78 ASP A CA 1
ATOM 594 C C . ASP A 1 78 ? -0.567 5.844 16.535 1.00 65.75 78 ASP A C 1
ATOM 596 O O . ASP A 1 78 ? 0.229 5.396 17.347 1.00 65.75 78 ASP A O 1
ATOM 600 N N . GLY A 1 79 ? -1.786 6.184 16.940 1.00 56.25 79 GLY A N 1
ATOM 601 C CA . GLY A 1 79 ? -2.256 5.944 18.309 1.00 56.25 79 GLY A CA 1
ATOM 602 C C . GLY A 1 79 ? -2.482 4.465 18.669 1.00 56.25 79 GLY A C 1
ATOM 603 O O . GLY A 1 79 ? -3.207 4.201 19.624 1.00 56.25 79 GLY A O 1
ATOM 604 N N . HIS A 1 80 ? -1.946 3.499 17.909 1.00 50.00 80 HIS A N 1
ATOM 605 C CA . HIS A 1 80 ? -2.153 2.068 18.152 1.00 50.00 80 HIS A CA 1
ATOM 606 C C . HIS A 1 80 ? -0.930 1.428 18.805 1.00 50.00 80 HIS A C 1
ATOM 608 O O . HIS A 1 80 ? 0.051 1.078 18.156 1.00 50.00 80 HIS A O 1
ATOM 614 N N . MET A 1 81 ? -1.035 1.273 20.124 1.00 38.41 81 MET A N 1
ATOM 615 C CA . MET A 1 81 ? -0.166 0.444 20.945 1.00 38.41 81 MET A CA 1
ATOM 616 C C . MET A 1 81 ? -0.287 -1.013 20.482 1.00 38.41 81 MET A C 1
ATOM 618 O O . MET A 1 81 ? -1.362 -1.598 20.587 1.00 38.41 81 MET A O 1
ATOM 622 N N . ARG A 1 82 ? 0.795 -1.597 19.960 1.00 47.62 82 ARG A N 1
ATOM 623 C CA . ARG A 1 82 ? 0.918 -3.057 19.874 1.00 47.62 82 ARG A CA 1
ATOM 624 C C . ARG A 1 82 ? 1.141 -3.573 21.297 1.00 47.62 82 ARG A C 1
ATOM 626 O O . ARG A 1 82 ? 2.095 -3.144 21.944 1.00 47.62 82 ARG A O 1
ATOM 633 N N . GLU A 1 83 ? 0.307 -4.494 21.777 1.00 39.97 83 GLU A N 1
ATOM 634 C CA . GLU A 1 83 ? 0.717 -5.399 22.855 1.00 39.97 83 GLU A CA 1
ATOM 635 C C . GLU A 1 83 ? 1.690 -6.415 22.248 1.00 39.97 83 GLU A C 1
ATOM 637 O O . GLU A 1 83 ? 1.328 -7.525 21.876 1.00 39.97 83 GLU A O 1
ATOM 642 N N . ALA A 1 84 ? 2.941 -5.992 22.066 1.00 45.78 84 ALA A N 1
ATOM 643 C CA . ALA A 1 84 ? 4.032 -6.929 21.875 1.00 45.78 84 ALA A CA 1
ATOM 644 C C . ALA A 1 84 ? 4.302 -7.563 23.244 1.00 45.78 84 ALA A C 1
ATOM 646 O O . ALA A 1 84 ? 4.648 -6.861 24.196 1.00 45.78 84 ALA A O 1
ATOM 647 N N . GLY A 1 85 ? 4.086 -8.872 23.370 1.00 41.38 85 GLY A N 1
ATOM 648 C CA . GLY A 1 85 ? 4.482 -9.610 24.564 1.00 41.38 85 GLY A CA 1
ATOM 649 C C . GLY A 1 85 ? 5.961 -9.361 24.872 1.00 41.38 85 GLY A C 1
ATOM 650 O O . GLY A 1 85 ? 6.819 -9.641 24.038 1.00 41.38 85 GLY A O 1
ATOM 651 N N . GLY A 1 86 ? 6.246 -8.820 26.060 1.00 35.09 86 GLY A N 1
ATOM 652 C CA . GLY A 1 86 ? 7.608 -8.597 26.548 1.00 35.09 86 GLY A CA 1
ATOM 653 C C . GLY A 1 86 ? 7.780 -7.286 27.315 1.00 35.09 86 GLY A C 1
ATOM 654 O O . GLY 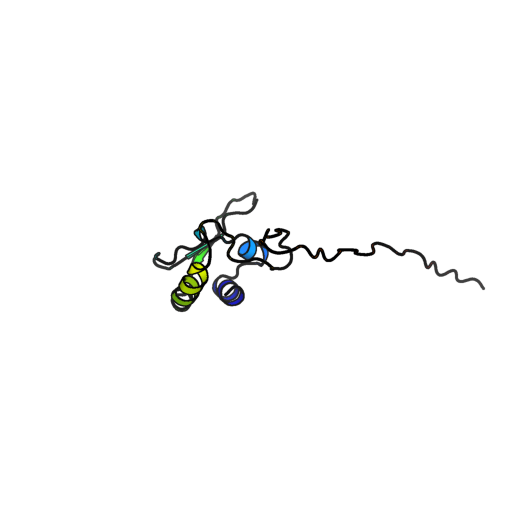A 1 86 ? 8.151 -6.276 26.736 1.00 35.09 86 GLY A O 1
ATOM 655 N N . SER A 1 87 ? 7.539 -7.350 28.626 1.00 34.19 87 SER A N 1
ATOM 656 C CA . SER A 1 87 ? 8.055 -6.468 29.686 1.00 34.19 87 SER A CA 1
ATOM 657 C C . SER A 1 87 ? 7.918 -4.950 29.507 1.00 34.19 87 SER A C 1
ATOM 659 O O . SER A 1 87 ? 8.671 -4.266 28.824 1.00 34.19 87 SER A O 1
ATOM 661 N N . SER A 1 88 ? 6.969 -4.426 30.274 1.00 45.31 88 SER A N 1
ATOM 662 C CA . SER A 1 88 ? 6.789 -3.031 30.644 1.00 45.31 88 SER A CA 1
ATOM 663 C C . SER A 1 88 ? 8.088 -2.273 30.935 1.00 45.31 88 SER A C 1
ATOM 665 O O . SER A 1 88 ? 8.663 -2.474 31.998 1.00 45.31 88 SER A O 1
ATOM 667 N N . GLU A 1 89 ? 8.406 -1.265 30.124 1.00 37.78 89 GLU A N 1
ATOM 668 C CA . GLU A 1 89 ? 8.864 0.024 30.647 1.00 37.78 89 GLU A CA 1
ATOM 669 C C . GLU A 1 89 ? 8.146 1.164 29.924 1.00 37.78 89 GLU A C 1
ATOM 671 O O . GLU A 1 89 ? 8.364 1.522 28.768 1.00 37.78 89 GLU A O 1
ATOM 676 N N . ARG A 1 90 ? 7.184 1.698 30.664 1.00 43.91 90 ARG A N 1
ATOM 677 C CA . ARG A 1 90 ? 6.326 2.821 30.333 1.00 43.91 90 ARG A CA 1
ATOM 678 C C . ARG A 1 90 ? 7.185 4.087 30.358 1.00 43.9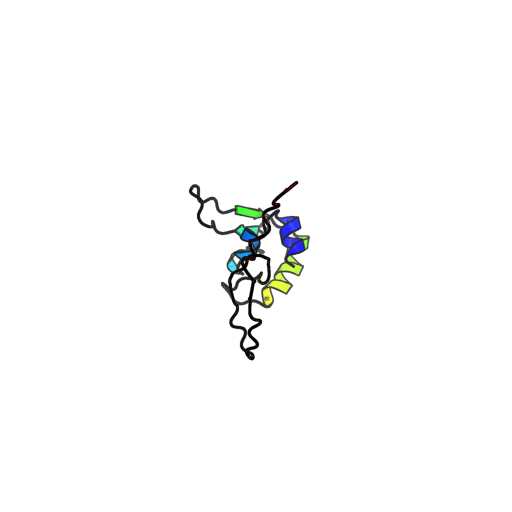1 90 ARG A C 1
ATOM 680 O O . ARG A 1 90 ? 7.459 4.602 31.435 1.00 43.91 90 ARG A O 1
ATOM 687 N N . CYS A 1 91 ? 7.588 4.620 29.205 1.00 32.47 91 CYS A N 1
ATOM 688 C CA . CYS A 1 91 ? 8.167 5.965 29.167 1.00 32.47 91 CYS A CA 1
ATOM 689 C C . CYS A 1 91 ? 7.049 6.983 29.475 1.00 32.47 91 CYS A C 1
ATOM 691 O O . CYS A 1 91 ? 6.040 7.025 28.756 1.00 32.47 91 CYS A O 1
ATOM 693 N N . PRO A 1 92 ? 7.147 7.769 30.561 1.00 39.69 92 PRO A N 1
ATOM 694 C CA . PRO A 1 92 ? 6.086 8.676 30.943 1.00 39.69 92 PRO A CA 1
ATOM 695 C C . PRO A 1 92 ? 6.080 9.837 29.954 1.00 39.69 92 PRO A C 1
ATOM 697 O O . PRO A 1 92 ? 6.964 10.691 29.964 1.00 39.69 92 PRO A O 1
ATOM 700 N N . ARG A 1 93 ? 5.030 9.923 29.134 1.00 42.88 93 ARG A N 1
ATOM 701 C CA . ARG A 1 93 ? 4.633 11.188 28.508 1.00 42.88 93 ARG A CA 1
ATOM 702 C C . ARG A 1 93 ? 4.199 12.172 29.601 1.00 42.88 93 ARG A C 1
ATOM 704 O O . ARG A 1 93 ? 3.013 12.429 29.773 1.00 42.88 93 ARG A O 1
ATOM 711 N N . LYS A 1 94 ? 5.153 12.733 30.347 1.00 42.34 94 LYS A N 1
ATOM 712 C CA . LYS A 1 94 ? 4.994 14.053 30.956 1.00 42.34 94 LYS A CA 1
ATOM 713 C C . LYS A 1 94 ? 5.414 15.076 29.910 1.00 42.34 94 LYS A C 1
ATOM 715 O O . LYS A 1 94 ? 6.562 15.494 29.848 1.00 42.34 94 LYS A O 1
ATOM 720 N N . CYS A 1 95 ? 4.456 15.467 29.080 1.00 33.22 95 CYS A N 1
ATOM 721 C CA . CYS A 1 95 ? 4.468 16.785 28.465 1.00 33.22 95 CYS A CA 1
ATOM 722 C C . CYS A 1 95 ? 4.194 17.799 29.592 1.00 33.22 95 CYS A C 1
ATOM 724 O O . CYS A 1 95 ? 3.123 17.709 30.199 1.00 33.22 95 CYS A O 1
ATOM 726 N N . PRO A 1 96 ? 5.094 18.740 29.926 1.00 41.56 96 PRO A N 1
ATOM 727 C CA . PRO A 1 96 ? 4.710 19.862 30.762 1.00 41.56 96 PRO A CA 1
ATOM 728 C C . PRO A 1 96 ? 3.939 20.851 29.884 1.00 41.56 96 PRO A C 1
ATOM 730 O O . PRO A 1 96 ? 4.501 21.559 29.051 1.00 41.56 96 PRO A O 1
ATOM 733 N N . HIS A 1 97 ? 2.620 20.858 30.043 1.00 37.84 97 HIS A N 1
ATOM 734 C CA . HIS A 1 97 ? 1.778 21.960 29.606 1.00 37.84 97 HIS A CA 1
ATOM 735 C C . HIS A 1 97 ? 2.029 23.160 30.538 1.00 37.84 97 HIS A C 1
ATOM 737 O O . HIS A 1 97 ? 2.054 22.989 31.752 1.00 37.84 97 HIS A O 1
ATOM 743 N N . ALA A 1 98 ? 2.128 24.357 29.952 1.00 42.47 98 ALA A N 1
ATOM 744 C CA . ALA A 1 98 ? 1.895 25.665 30.577 1.00 42.47 98 ALA A CA 1
ATOM 745 C C . ALA A 1 98 ? 2.855 26.135 31.693 1.00 42.47 98 ALA A C 1
ATOM 747 O O . ALA A 1 98 ? 2.700 25.810 32.865 1.00 42.47 98 ALA A O 1
ATOM 748 N N . ALA A 1 99 ? 3.717 27.089 31.337 1.00 40.97 99 ALA A N 1
ATOM 749 C CA . ALA A 1 99 ? 4.096 28.179 32.230 1.00 40.97 99 ALA A CA 1
ATOM 750 C C . ALA A 1 99 ? 3.760 29.500 31.525 1.00 40.97 99 ALA A C 1
ATOM 752 O O . ALA A 1 99 ? 4.451 29.925 30.602 1.00 40.97 99 ALA A O 1
ATOM 753 N N . GLY A 1 100 ? 2.645 30.113 31.921 1.00 36.72 100 GLY A N 1
ATOM 754 C CA . GLY A 1 100 ? 2.412 31.533 31.697 1.00 36.72 100 GLY A CA 1
ATOM 755 C C . GLY A 1 100 ? 3.052 32.331 32.830 1.00 36.72 100 GLY A C 1
ATOM 756 O O . GLY A 1 100 ? 2.984 31.914 33.982 1.00 36.72 100 GLY A O 1
ATOM 757 N N . SER A 1 101 ? 3.676 33.459 32.501 1.00 45.62 101 SER A N 1
ATOM 758 C CA . SER A 1 101 ? 3.672 34.734 33.243 1.00 45.62 101 SER A CA 1
ATOM 759 C C . SER A 1 101 ? 4.925 35.529 32.882 1.00 45.62 101 SER A C 1
ATOM 761 O O . SER A 1 101 ? 6.044 35.037 32.960 1.00 45.62 101 SER A O 1
ATOM 763 N N . GLY A 1 102 ? 4.733 36.769 32.446 1.00 42.00 102 GLY A N 1
ATOM 764 C CA . GLY A 1 102 ? 5.834 37.650 32.070 1.00 42.00 102 GLY A CA 1
ATOM 765 C C . GLY A 1 102 ? 5.324 38.947 31.471 1.00 42.00 102 GLY A C 1
ATOM 766 O O . GLY A 1 102 ? 5.728 39.327 30.379 1.00 42.00 102 GLY A O 1
ATOM 767 N N . GLY A 1 103 ? 4.366 39.581 32.152 1.00 39.94 103 GLY A N 1
ATOM 768 C CA . GLY A 1 103 ? 3.919 40.922 31.805 1.00 39.94 103 GLY A CA 1
ATOM 769 C C . GLY A 1 103 ? 5.089 41.893 31.917 1.00 39.94 103 GLY A C 1
ATOM 770 O O . GLY A 1 103 ? 5.644 42.080 32.998 1.00 39.94 103 GLY A O 1
ATOM 771 N N . LEU A 1 104 ? 5.450 42.510 30.795 1.00 44.88 104 LEU A N 1
ATOM 772 C CA . LEU A 1 104 ? 6.375 43.629 30.758 1.00 44.88 104 LEU A CA 1
ATOM 773 C C . LEU A 1 104 ? 5.658 44.843 31.369 1.00 44.88 104 LEU A C 1
ATOM 775 O O . LEU A 1 104 ? 4.842 45.494 30.718 1.00 44.88 104 LEU A O 1
ATOM 779 N N . ARG A 1 105 ? 5.913 45.124 32.649 1.00 45.00 105 ARG A N 1
ATOM 780 C CA . ARG A 1 105 ? 5.612 46.431 33.240 1.00 45.00 105 ARG A CA 1
ATOM 781 C C . ARG A 1 105 ? 6.793 47.348 32.956 1.00 45.00 105 ARG A C 1
ATOM 783 O O . ARG A 1 105 ? 7.822 47.248 33.611 1.00 45.00 105 ARG A O 1
ATOM 790 N N . VAL A 1 106 ? 6.625 48.228 31.974 1.00 46.09 106 VAL A N 1
ATOM 791 C CA . VAL A 1 106 ? 7.418 49.455 31.865 1.00 46.09 106 VAL A CA 1
ATOM 792 C C . VAL A 1 106 ? 6.905 50.394 32.952 1.00 46.09 106 VAL A C 1
ATOM 794 O O . VAL A 1 106 ? 5.727 50.748 32.959 1.00 46.09 106 VAL A O 1
ATOM 797 N N . ALA A 1 107 ? 7.771 50.745 33.895 1.00 41.06 107 ALA A N 1
ATOM 798 C CA . ALA A 1 107 ? 7.534 51.801 34.861 1.00 41.06 107 ALA A CA 1
ATOM 799 C C . ALA A 1 107 ? 8.790 52.676 34.920 1.00 41.06 107 ALA A C 1
ATOM 801 O O . ALA A 1 107 ? 9.834 52.185 35.344 1.00 41.06 107 ALA A O 1
ATOM 802 N N . LEU A 1 108 ? 8.582 53.939 34.526 1.00 47.72 108 LEU A N 1
ATOM 803 C CA . LEU A 1 108 ? 9.419 55.137 34.692 1.00 47.72 108 LEU A CA 1
ATOM 804 C C . LEU A 1 108 ? 10.699 55.220 33.849 1.00 47.72 108 LEU A C 1
ATOM 806 O O . LEU A 1 108 ? 11.665 54.478 34.112 1.00 47.72 108 LEU A O 1
#

Secondary structure (DSSP, 8-state):
-HHHHHHHH---HHHHTT-BGGGEESSSSS-EEEE---S-SS---EEEEPPHHHHHHHHHHHTTS-TT-BS--S-TT-------SS----------------------